Protein AF-A0A968LHS8-F1 (afdb_monomer_lite)

Foldseek 3Di:
DQAAPQFPDRFFDKDKDFQQDQAKDWQAQKKKAKPVPDPQQIFGFPDTDIAHHGWIFMEGADDQVRDPDPDGGSTHRYNRHHQAPDAFDWIKMFIAHPVGTPAIAATDGDPPPVCHLWDWDFQDDDDRVSRNDSVRIATAPDDPPDPHGFDPRDDGDNDHDPVGD

Sequence (165 aa):
MFDPAKCADNNCEWIEVFNATDSEVDLLGLRIQDSQLNANAQGTVNVSLVAAPGQYVMLGKGPEANWTYMIKADAYTGANPAFNNGNGTMDSAAILNANGILDQTAPYTAAGALSAGVSWKLNGMPSAVANDMAANWCYSPNDFGDGDLGSPKAANDMACNPNLP

Secondary structure (DSSP, 8-state):
--S-SSSSTT-S-EEEEE--SSS-EE-TT-EEE-TT--TTS-EE--S--EEPTT-EEEEE-S-GGG---SSPPSEE--S---S--STT-EE--EEE-SSSEEEEPPPEE--GGGTTTB-EEESS---TTGGG-GGGEEE--SB-STT-B--TTSPPPS---TT--

pLDDT: mean 92.09, std 6.23, range [67.56, 98.56]

Radius of gyration: 14.49 Å; chains: 1; bounding box: 39×30×36 Å

Structure (mmCIF, N/CA/C/O backbone):
data_AF-A0A968LHS8-F1
#
_entry.id   AF-A0A968LHS8-F1
#
loop_
_atom_site.group_PDB
_atom_site.id
_atom_site.type_symbol
_atom_site.label_atom_id
_atom_site.label_alt_id
_atom_site.label_comp_id
_atom_site.label_asym_id
_atom_site.label_entity_id
_atom_site.label_seq_id
_atom_site.pdbx_PDB_ins_code
_atom_site.Cartn_x
_atom_site.Cartn_y
_atom_site.Cartn_z
_atom_site.occupancy
_atom_site.B_iso_or_equiv
_atom_site.auth_seq_id
_atom_site.auth_comp_id
_atom_site.auth_asym_id
_atom_site.auth_atom_id
_atom_site.pdbx_PDB_model_num
ATOM 1 N N . MET A 1 1 ? 3.595 -1.141 -2.588 1.00 93.50 1 MET A N 1
ATOM 2 C CA . MET A 1 1 ? 4.293 -1.072 -3.889 1.00 93.50 1 MET A CA 1
ATOM 3 C C . MET A 1 1 ? 3.567 -0.104 -4.809 1.00 93.50 1 MET A C 1
ATOM 5 O O . MET A 1 1 ? 2.398 -0.342 -5.094 1.00 93.50 1 MET A O 1
ATOM 9 N N . PHE A 1 2 ? 4.235 0.954 -5.269 1.00 92.62 2 PHE A N 1
ATOM 10 C CA . PHE A 1 2 ? 3.628 1.975 -6.139 1.00 92.62 2 PHE A CA 1
ATOM 11 C C . PHE A 1 2 ? 4.178 1.981 -7.576 1.00 92.62 2 PHE A C 1
ATOM 13 O O . PHE A 1 2 ? 3.638 2.684 -8.416 1.00 92.62 2 PHE A O 1
ATOM 20 N N . ASP A 1 3 ? 5.249 1.236 -7.863 1.00 91.31 3 ASP A N 1
ATOM 21 C CA . ASP A 1 3 ? 5.837 1.132 -9.207 1.00 91.31 3 ASP A CA 1
ATOM 22 C C . ASP A 1 3 ? 6.409 -0.280 -9.423 1.00 91.31 3 ASP A C 1
ATOM 24 O O . ASP A 1 3 ? 7.617 -0.469 -9.322 1.00 91.31 3 ASP A O 1
ATOM 28 N N . PRO A 1 4 ? 5.569 -1.320 -9.582 1.00 93.12 4 PRO A N 1
ATOM 29 C CA . PRO A 1 4 ? 6.031 -2.691 -9.822 1.00 93.12 4 PRO A CA 1
ATOM 30 C C . PRO A 1 4 ? 6.875 -2.802 -11.096 1.00 93.12 4 PRO A C 1
ATOM 32 O O . PRO A 1 4 ? 6.443 -2.344 -12.150 1.00 93.12 4 PRO A O 1
ATOM 35 N N . ALA A 1 5 ? 8.022 -3.488 -11.052 1.00 92.62 5 ALA A N 1
ATOM 36 C CA . ALA A 1 5 ? 8.808 -3.742 -12.266 1.00 92.62 5 ALA A CA 1
ATOM 37 C C . ALA A 1 5 ? 8.358 -5.025 -12.985 1.00 92.62 5 ALA A C 1
ATOM 39 O O . ALA A 1 5 ? 8.579 -5.186 -14.188 1.00 92.62 5 ALA A O 1
ATOM 40 N N . LYS A 1 6 ? 7.700 -5.943 -12.265 1.00 90.62 6 LYS A N 1
ATOM 41 C CA . LYS A 1 6 ? 7.214 -7.212 -12.824 1.00 90.62 6 LYS A CA 1
ATOM 42 C C . LYS A 1 6 ? 6.038 -7.053 -13.791 1.00 90.62 6 LYS A C 1
ATOM 44 O O . LYS A 1 6 ? 5.947 -7.802 -14.765 1.00 90.62 6 LYS A O 1
ATOM 49 N N . CYS A 1 7 ? 5.118 -6.139 -13.500 1.00 88.06 7 CYS A N 1
ATOM 50 C CA . CYS A 1 7 ? 3.891 -5.955 -14.270 1.00 88.06 7 CYS A CA 1
ATOM 51 C C . CYS A 1 7 ? 3.995 -4.727 -15.179 1.00 88.06 7 CYS A C 1
ATOM 53 O O . CYS A 1 7 ? 4.522 -3.697 -14.780 1.00 88.06 7 CYS A O 1
ATOM 55 N N . ALA A 1 8 ? 3.475 -4.822 -16.405 1.00 79.88 8 ALA A N 1
ATOM 56 C CA . ALA A 1 8 ? 3.471 -3.701 -17.346 1.00 79.88 8 ALA A CA 1
ATOM 57 C C . ALA A 1 8 ? 2.461 -2.607 -16.948 1.00 79.88 8 ALA A C 1
ATOM 59 O O . ALA A 1 8 ? 1.464 -2.899 -16.287 1.00 79.88 8 ALA A O 1
ATOM 60 N N . ASP A 1 9 ? 2.677 -1.378 -17.426 1.00 72.06 9 ASP A N 1
ATOM 61 C CA . ASP A 1 9 ? 1.696 -0.279 -17.455 1.00 72.06 9 ASP A CA 1
ATOM 62 C C . ASP A 1 9 ? 1.001 0.020 -16.108 1.00 72.06 9 ASP A C 1
ATOM 64 O O . ASP A 1 9 ? -0.228 0.077 -16.032 1.00 72.06 9 ASP A O 1
ATOM 68 N N . ASN A 1 10 ? 1.777 0.205 -15.030 1.00 75.75 10 ASN A N 1
ATOM 69 C CA . ASN A 1 10 ? 1.286 0.540 -13.679 1.00 75.75 10 ASN A CA 1
ATOM 70 C C . ASN A 1 10 ? 0.260 -0.467 -13.119 1.00 75.75 10 ASN A C 1
ATOM 72 O O . ASN A 1 10 ? -0.605 -0.123 -12.301 1.00 75.75 10 ASN A O 1
ATOM 76 N N . ASN A 1 11 ? 0.307 -1.712 -13.596 1.00 85.50 11 ASN A N 1
ATOM 77 C CA . ASN A 1 11 ? -0.460 -2.810 -13.028 1.00 85.50 11 ASN A CA 1
ATOM 78 C C . ASN A 1 11 ? 0.256 -3.381 -11.810 1.00 85.50 11 ASN A C 1
ATOM 80 O O . ASN A 1 11 ? 1.450 -3.194 -11.620 1.00 85.50 11 ASN A O 1
ATOM 84 N N . CYS A 1 12 ? -0.490 -4.136 -11.011 1.00 91.25 12 CYS A N 1
ATOM 85 C CA . CYS A 1 12 ? 0.010 -4.800 -9.813 1.00 91.25 12 CYS A CA 1
ATOM 86 C C . CYS A 1 12 ? 0.517 -3.885 -8.704 1.00 91.25 12 CYS A C 1
ATOM 88 O O . CYS A 1 12 ? 1.224 -4.345 -7.813 1.00 91.25 12 CYS A O 1
ATOM 90 N N . GLU A 1 13 ? 0.166 -2.602 -8.728 1.00 94.12 13 GLU A N 1
ATOM 91 C CA . GLU A 1 13 ? 0.364 -1.742 -7.569 1.00 94.12 13 GLU A CA 1
ATOM 92 C C . GLU A 1 13 ? -0.485 -2.269 -6.410 1.00 94.12 13 GLU A C 1
ATOM 94 O O . GLU A 1 13 ? -1.590 -2.793 -6.603 1.00 94.12 13 GLU A O 1
ATOM 99 N N . TRP A 1 14 ? 0.027 -2.141 -5.193 1.00 95.12 14 TRP A N 1
ATOM 100 C CA . TRP A 1 14 ? -0.672 -2.620 -4.012 1.00 95.12 14 TRP A CA 1
ATOM 101 C C . TRP A 1 14 ? -0.286 -1.868 -2.762 1.00 95.12 14 TRP A C 1
ATOM 103 O O . TRP A 1 14 ? 0.828 -1.353 -2.619 1.00 95.12 14 TRP A O 1
ATOM 113 N N . ILE A 1 15 ? -1.218 -1.899 -1.823 1.00 96.44 15 ILE A N 1
ATOM 114 C CA . ILE A 1 15 ? -0.995 -1.505 -0.444 1.00 96.44 15 ILE A CA 1
ATOM 115 C C . ILE A 1 15 ? -1.286 -2.691 0.463 1.00 96.44 15 ILE A C 1
ATOM 117 O O . ILE A 1 15 ? -2.006 -3.622 0.094 1.00 96.44 15 ILE A O 1
ATOM 121 N N . GLU A 1 16 ? -0.735 -2.634 1.661 1.00 96.81 16 GLU A N 1
ATOM 122 C CA . GLU A 1 16 ? -1.045 -3.582 2.714 1.00 96.81 16 GLU A CA 1
ATOM 123 C C . GLU A 1 16 ? -1.699 -2.839 3.871 1.00 96.81 16 GLU A C 1
ATOM 125 O O . GLU A 1 16 ? -1.264 -1.752 4.253 1.00 96.81 16 GLU A O 1
ATOM 130 N N . VAL A 1 17 ? -2.774 -3.417 4.395 1.00 97.12 17 VAL A N 1
ATOM 131 C CA . VAL A 1 17 ? -3.520 -2.883 5.529 1.00 97.12 17 VAL A CA 1
ATOM 132 C C . VAL A 1 17 ? -3.322 -3.829 6.701 1.00 97.12 17 VAL A C 1
ATOM 134 O O . VAL A 1 17 ? -3.583 -5.026 6.590 1.00 97.12 17 VAL A O 1
ATOM 137 N N . PHE A 1 18 ? -2.866 -3.287 7.825 1.00 97.50 18 PHE A N 1
ATOM 138 C CA . PHE A 1 18 ? -2.716 -4.023 9.074 1.00 97.50 18 PHE A CA 1
ATOM 139 C C . PHE A 1 18 ? -3.883 -3.707 10.007 1.00 97.50 18 PHE A C 1
ATOM 141 O O . PHE A 1 18 ? -4.125 -2.543 10.333 1.00 97.50 18 PHE A O 1
ATOM 148 N N . ASN A 1 19 ? -4.592 -4.733 10.475 1.00 97.50 19 ASN A N 1
ATOM 149 C CA . ASN A 1 19 ? -5.616 -4.546 11.494 1.00 97.50 19 ASN A CA 1
ATOM 150 C C . ASN A 1 19 ? -4.965 -4.403 12.880 1.00 97.50 19 ASN A C 1
ATOM 152 O O . ASN A 1 19 ? -4.678 -5.391 13.556 1.00 97.50 19 ASN A O 1
ATOM 156 N N . ALA A 1 20 ? -4.759 -3.157 13.308 1.00 96.50 20 ALA A N 1
ATOM 157 C CA . ALA A 1 20 ? -4.204 -2.823 14.620 1.00 96.50 20 ALA A CA 1
ATOM 158 C C . ALA A 1 20 ? -5.226 -2.882 15.775 1.00 96.50 20 ALA A C 1
ATOM 160 O O . ALA A 1 20 ? -4.882 -2.537 16.907 1.00 96.50 20 ALA A O 1
ATOM 161 N N . THR A 1 21 ? -6.479 -3.261 15.509 1.00 96.38 21 THR A N 1
ATOM 162 C CA . THR A 1 21 ? -7.521 -3.368 16.539 1.00 96.38 21 THR A CA 1
ATOM 163 C C . THR A 1 21 ? -7.483 -4.730 17.240 1.00 96.38 21 THR A C 1
ATOM 165 O O . THR A 1 21 ? -6.743 -5.634 16.852 1.00 96.38 21 THR A O 1
ATOM 168 N N . ASP A 1 22 ? -8.294 -4.885 18.284 1.00 97.56 22 ASP A N 1
ATOM 169 C CA . ASP A 1 22 ? -8.493 -6.134 19.027 1.00 97.56 22 ASP A CA 1
ATOM 170 C C . ASP A 1 22 ? -9.686 -6.965 18.518 1.00 97.56 22 ASP A C 1
ATOM 172 O O . ASP A 1 22 ? -10.034 -7.983 19.118 1.00 97.56 22 ASP A O 1
ATOM 176 N N . SER A 1 23 ? -10.301 -6.560 17.401 1.00 98.31 23 SER A N 1
ATOM 177 C CA . SER A 1 23 ? -11.458 -7.230 16.801 1.00 98.31 23 SER A CA 1
ATOM 178 C C . SER A 1 23 ? -11.292 -7.442 15.297 1.00 98.31 23 SER A C 1
ATOM 180 O O . SER A 1 23 ? -10.395 -6.893 14.662 1.00 98.31 23 SER A O 1
ATOM 182 N N . GLU A 1 24 ? -12.132 -8.296 14.718 1.00 98.56 24 GLU A N 1
ATOM 183 C CA . GLU A 1 24 ? -12.188 -8.472 13.269 1.00 98.56 24 GLU A CA 1
ATOM 184 C C . GLU A 1 24 ? -12.733 -7.212 12.582 1.00 98.56 24 GLU A C 1
ATOM 186 O O . GLU A 1 24 ? -13.702 -6.608 13.046 1.00 98.56 24 GLU A O 1
ATOM 191 N N . VAL A 1 25 ? -12.135 -6.842 11.449 1.00 98.25 25 VAL A N 1
ATOM 192 C CA . VAL A 1 25 ? -12.566 -5.703 10.626 1.00 98.25 25 VAL A CA 1
ATOM 193 C C . VAL A 1 25 ? -12.832 -6.192 9.207 1.00 98.25 25 VAL A C 1
ATOM 195 O O . VAL A 1 25 ? -11.927 -6.715 8.563 1.00 98.25 25 VAL A O 1
ATOM 198 N N . ASP A 1 26 ? -14.058 -6.017 8.708 1.00 98.56 26 ASP A N 1
ATOM 199 C CA . ASP A 1 26 ? -14.372 -6.236 7.290 1.00 98.56 26 ASP A CA 1
ATOM 200 C C . ASP A 1 26 ? -14.064 -4.966 6.489 1.00 98.56 26 ASP A C 1
ATOM 202 O O . ASP A 1 26 ? -14.542 -3.876 6.815 1.00 98.56 26 ASP A O 1
ATOM 206 N N . LEU A 1 27 ? -13.258 -5.110 5.439 1.00 98.56 27 LEU A N 1
ATOM 207 C CA . LEU A 1 27 ? -12.870 -4.021 4.549 1.00 98.56 27 LEU A CA 1
ATOM 208 C C . LEU A 1 27 ? -13.898 -3.775 3.429 1.00 98.56 27 LEU A C 1
ATOM 210 O O . LEU A 1 27 ? -13.704 -2.860 2.626 1.00 98.56 27 LEU A O 1
ATOM 214 N N . LEU A 1 28 ? -14.988 -4.549 3.354 1.00 98.44 28 LEU A N 1
ATOM 215 C CA . LEU A 1 28 ? -16.053 -4.363 2.365 1.00 98.44 28 LEU A CA 1
ATOM 216 C C . LEU A 1 28 ? -16.559 -2.912 2.320 1.00 98.44 28 LEU A C 1
ATOM 218 O O . LEU A 1 28 ? -16.994 -2.336 3.315 1.00 98.44 28 LEU A O 1
ATOM 222 N N . GLY A 1 29 ? -16.551 -2.333 1.121 1.00 97.88 29 GLY A N 1
ATOM 223 C CA . GLY A 1 29 ? -17.014 -0.972 0.860 1.00 97.88 29 GLY A CA 1
ATOM 224 C C . GLY A 1 29 ? -16.010 0.121 1.231 1.00 97.88 29 GLY A C 1
ATOM 225 O O . GLY A 1 29 ? -16.272 1.292 0.943 1.00 97.88 29 GLY A O 1
ATOM 226 N N . LEU A 1 30 ? -14.859 -0.223 1.820 1.00 97.75 30 LEU A N 1
ATOM 227 C CA . LEU A 1 30 ? -13.776 0.736 2.007 1.00 97.75 30 LEU A CA 1
ATOM 228 C C . LEU A 1 30 ? -13.169 1.115 0.658 1.00 97.75 30 LEU A C 1
ATOM 230 O O . LEU A 1 30 ? -13.054 0.300 -0.266 1.00 97.75 30 LEU A O 1
ATOM 234 N N . ARG A 1 31 ? -12.792 2.386 0.547 1.00 96.38 31 ARG A N 1
ATOM 235 C CA . ARG A 1 31 ? -12.184 2.955 -0.651 1.00 96.38 31 ARG A CA 1
ATOM 236 C C . ARG A 1 31 ? -10.713 3.225 -0.416 1.00 96.38 31 ARG A C 1
ATOM 238 O O . ARG A 1 31 ? -10.334 3.565 0.701 1.00 96.38 31 ARG A O 1
ATOM 245 N N . ILE A 1 32 ? -9.929 3.101 -1.481 1.00 95.81 32 ILE A N 1
ATOM 246 C CA . ILE A 1 32 ? -8.489 3.353 -1.501 1.00 95.81 32 ILE A CA 1
ATOM 247 C C . ILE A 1 32 ? -8.176 4.404 -2.565 1.00 95.81 32 ILE A C 1
ATOM 249 O O . ILE A 1 32 ? -8.691 4.304 -3.677 1.00 95.81 32 ILE A O 1
ATOM 253 N N . GLN A 1 33 ? -7.346 5.389 -2.240 1.00 92.62 33 GLN A N 1
ATOM 254 C CA . GLN A 1 33 ? -6.880 6.430 -3.168 1.00 92.62 33 GLN A CA 1
ATOM 255 C C . GLN A 1 33 ? -5.593 7.084 -2.645 1.00 92.62 33 GLN A C 1
ATOM 257 O O . GLN A 1 33 ? -5.076 6.672 -1.606 1.00 92.62 33 GLN A O 1
ATOM 262 N N . ASP A 1 34 ? -5.103 8.103 -3.345 1.00 90.50 34 ASP A N 1
ATOM 263 C CA . ASP A 1 34 ? -4.003 8.955 -2.892 1.00 90.50 34 ASP A CA 1
ATOM 264 C C . ASP A 1 34 ? -4.460 10.131 -1.999 1.00 90.50 34 ASP A C 1
ATOM 266 O O . ASP A 1 34 ? -5.637 10.277 -1.651 1.00 90.50 34 ASP A O 1
ATOM 270 N N . SER A 1 35 ? -3.524 11.013 -1.633 1.00 78.81 35 SER A N 1
ATOM 271 C CA . SER A 1 35 ? -3.809 12.233 -0.858 1.00 78.81 35 SER A CA 1
ATOM 272 C C . SER A 1 35 ? -4.547 13.332 -1.627 1.00 78.81 35 SER A C 1
ATOM 274 O O . SER A 1 35 ? -4.984 14.301 -1.004 1.00 78.81 35 SER A O 1
ATOM 276 N N . GLN A 1 36 ? -4.727 13.221 -2.947 1.00 82.19 36 GLN A N 1
ATOM 277 C CA . GLN A 1 36 ? -5.445 14.230 -3.732 1.00 82.19 36 GLN A CA 1
ATOM 278 C C . GLN A 1 36 ? -6.966 14.104 -3.587 1.00 82.19 36 GLN A C 1
ATOM 280 O O . GLN A 1 36 ? -7.698 15.021 -3.965 1.00 82.19 36 GLN A O 1
ATOM 285 N N . LEU A 1 37 ? -7.448 12.989 -3.022 1.00 80.88 37 LEU A N 1
ATOM 286 C CA . LEU A 1 37 ? -8.866 12.711 -2.772 1.00 80.88 37 LEU A CA 1
ATOM 287 C C . LEU A 1 37 ? -9.750 12.865 -4.022 1.00 80.88 37 LEU A C 1
ATOM 289 O O . LEU A 1 37 ? -10.918 13.266 -3.947 1.00 80.88 37 LEU A O 1
ATOM 293 N N . ASN A 1 38 ? -9.189 12.561 -5.192 1.00 87.38 38 ASN A N 1
ATOM 294 C CA . ASN A 1 38 ? -9.900 12.630 -6.455 1.00 87.38 38 ASN A CA 1
ATOM 295 C C . ASN A 1 38 ? -10.862 11.440 -6.576 1.00 87.38 38 ASN A C 1
ATOM 297 O O . ASN A 1 38 ? -10.447 10.298 -6.753 1.00 87.38 38 ASN A O 1
ATOM 301 N N . ALA A 1 39 ? -12.168 11.717 -6.580 1.00 84.56 39 ALA A N 1
ATOM 302 C CA . ALA A 1 39 ? -13.208 10.690 -6.671 1.00 84.56 39 ALA A CA 1
ATOM 303 C C . ALA A 1 39 ? -13.137 9.822 -7.947 1.00 84.56 39 ALA A C 1
ATOM 305 O O . ALA A 1 39 ? -13.713 8.735 -7.970 1.00 84.56 39 ALA A O 1
ATOM 306 N N . ASN A 1 40 ? -12.441 10.278 -8.994 1.00 86.81 40 ASN A N 1
ATOM 307 C CA . ASN A 1 40 ? -12.203 9.502 -10.213 1.00 86.81 40 ASN A CA 1
ATOM 308 C C . ASN A 1 40 ? -10.932 8.634 -10.144 1.00 86.81 40 ASN A C 1
ATOM 310 O O . ASN A 1 40 ? -10.766 7.758 -10.987 1.00 86.81 40 ASN A O 1
ATOM 314 N N . ALA A 1 41 ? -10.063 8.851 -9.152 1.00 89.12 41 ALA A N 1
ATOM 315 C CA . ALA A 1 41 ? -8.805 8.132 -8.928 1.00 89.12 41 ALA A CA 1
ATOM 316 C C . ALA A 1 41 ? -8.850 7.284 -7.639 1.00 89.12 41 ALA A C 1
ATOM 318 O O . ALA A 1 41 ? -7.856 7.129 -6.932 1.00 89.12 41 ALA A O 1
ATOM 319 N N . GLN A 1 42 ? -10.030 6.740 -7.322 1.00 92.94 42 GLN A N 1
ATOM 320 C CA . GLN A 1 42 ? -10.249 5.863 -6.172 1.00 92.94 42 GLN A CA 1
ATOM 321 C C . GLN A 1 42 ? -10.666 4.458 -6.610 1.00 92.94 42 GLN A C 1
ATOM 323 O O . GLN A 1 42 ? -11.324 4.270 -7.635 1.00 92.94 42 GLN A O 1
ATOM 328 N N . GLY A 1 43 ? -10.364 3.478 -5.772 1.00 95.06 43 GLY A N 1
ATOM 329 C CA . GLY A 1 43 ? -10.817 2.096 -5.877 1.00 95.06 43 GLY A CA 1
ATOM 330 C C . GLY A 1 43 ? -11.673 1.702 -4.683 1.00 95.06 43 GLY A C 1
ATOM 331 O O . GLY A 1 43 ? -11.725 2.415 -3.684 1.00 95.06 43 GLY A O 1
ATOM 332 N N . THR A 1 44 ? -12.379 0.580 -4.774 1.00 96.62 44 THR A N 1
ATOM 333 C CA . THR A 1 44 ? -13.270 0.088 -3.710 1.00 96.62 44 THR A CA 1
ATOM 334 C C . THR A 1 44 ? -13.105 -1.408 -3.523 1.00 96.62 44 THR A C 1
ATOM 336 O O . THR A 1 44 ? -13.083 -2.161 -4.496 1.00 96.62 44 THR A O 1
ATOM 339 N N . VAL A 1 45 ? -13.015 -1.842 -2.269 1.00 97.88 45 VAL A N 1
ATOM 340 C CA . VAL A 1 45 ? -13.068 -3.258 -1.904 1.00 97.88 45 VAL A CA 1
ATOM 341 C C . VAL A 1 45 ? -14.520 -3.726 -2.036 1.00 97.88 45 VAL A C 1
ATOM 343 O O . VAL A 1 45 ? -15.368 -3.392 -1.215 1.00 97.88 45 VAL A O 1
ATOM 346 N N . ASN A 1 46 ? -14.827 -4.466 -3.103 1.00 96.75 46 ASN A N 1
ATOM 347 C CA . ASN A 1 46 ? -16.204 -4.860 -3.454 1.00 96.75 46 ASN A CA 1
ATOM 348 C C . ASN A 1 46 ? -16.586 -6.280 -3.004 1.00 96.75 46 ASN A C 1
ATOM 350 O O . ASN A 1 46 ? -17.649 -6.783 -3.363 1.00 96.75 46 ASN A O 1
ATOM 354 N N . VAL A 1 47 ? -15.712 -6.937 -2.247 1.00 97.06 47 VAL A N 1
ATOM 355 C CA . VAL A 1 47 ? -15.918 -8.275 -1.682 1.00 97.06 47 VAL A CA 1
ATOM 356 C C . VAL A 1 47 ? -15.701 -8.212 -0.176 1.00 97.06 47 VAL A C 1
ATOM 358 O O . VAL A 1 47 ? -14.951 -7.358 0.291 1.00 97.06 47 VAL A O 1
ATOM 361 N N . SER A 1 48 ? -16.366 -9.087 0.581 1.00 98.19 48 SER A N 1
ATOM 362 C CA . SER A 1 48 ? -16.073 -9.213 2.012 1.00 98.19 48 SER A CA 1
ATOM 363 C C . SER A 1 48 ? -14.638 -9.696 2.184 1.00 98.19 48 SER A C 1
ATOM 365 O O . SER A 1 48 ? -14.237 -10.696 1.582 1.00 98.19 48 SER A O 1
ATOM 367 N N . LEU A 1 49 ? -13.869 -8.943 2.964 1.00 98.31 49 LEU A N 1
ATOM 368 C CA . LEU A 1 49 ? -12.474 -9.207 3.276 1.00 98.31 49 LEU A CA 1
ATOM 369 C C . LEU A 1 49 ? -12.277 -8.885 4.752 1.00 98.31 49 LEU A C 1
ATOM 371 O O . LEU A 1 49 ? -12.044 -7.739 5.131 1.00 98.31 49 LEU A O 1
ATOM 375 N N . VAL A 1 50 ? -12.398 -9.917 5.579 1.00 98.56 50 VAL A N 1
ATOM 376 C CA . VAL A 1 50 ? -12.283 -9.802 7.030 1.00 98.56 50 VAL A CA 1
ATOM 377 C C . VAL A 1 50 ? -10.824 -9.981 7.442 1.00 98.56 50 VAL A C 1
ATOM 379 O O . VAL A 1 50 ? -10.226 -11.026 7.186 1.00 98.56 50 VAL A O 1
ATOM 382 N N . ALA A 1 51 ? -10.257 -8.963 8.086 1.00 98.19 51 ALA A N 1
ATOM 383 C CA . ALA A 1 51 ? -8.939 -9.009 8.703 1.00 98.19 51 ALA A CA 1
ATOM 384 C C . ALA A 1 51 ? -9.075 -9.287 10.206 1.00 98.19 51 ALA A C 1
ATOM 386 O O . ALA A 1 51 ? -9.702 -8.509 10.929 1.00 98.19 51 ALA A O 1
ATOM 387 N N . ALA A 1 52 ? -8.462 -10.364 10.696 1.00 98.44 52 ALA A N 1
ATOM 388 C CA . ALA A 1 52 ? -8.369 -10.650 12.126 1.00 98.44 52 ALA A CA 1
ATOM 389 C C . ALA A 1 52 ? -7.434 -9.656 12.853 1.00 98.44 52 ALA A C 1
ATOM 391 O O . ALA A 1 52 ? -6.623 -8.992 12.199 1.00 98.44 52 ALA A O 1
ATOM 392 N N . PRO A 1 53 ? -7.496 -9.554 14.195 1.00 98.06 53 PRO A N 1
ATOM 393 C CA . PRO A 1 53 ? -6.541 -8.762 14.972 1.00 98.06 53 PRO A CA 1
ATOM 394 C C . PRO A 1 53 ? -5.090 -9.123 14.638 1.00 98.06 53 PRO A C 1
ATOM 396 O O . PRO A 1 53 ? -4.708 -10.294 14.672 1.00 98.06 53 PRO A O 1
ATOM 399 N N . GLY A 1 54 ? -4.273 -8.121 14.311 1.00 96.31 54 GLY A N 1
ATOM 400 C CA . GLY A 1 54 ? -2.868 -8.310 13.949 1.00 96.31 54 GLY A CA 1
ATOM 401 C C . GLY A 1 54 ? -2.630 -8.928 12.566 1.00 96.31 54 GLY A C 1
ATOM 402 O O . GLY A 1 54 ? -1.499 -9.304 12.255 1.00 96.31 54 GLY A O 1
ATOM 403 N N . GLN A 1 55 ? -3.666 -9.062 11.735 1.00 97.06 55 GLN A N 1
ATOM 404 C CA . GLN A 1 55 ? -3.537 -9.583 10.380 1.00 97.06 55 GLN A CA 1
ATOM 405 C C . GLN A 1 55 ? -3.180 -8.473 9.386 1.00 97.06 55 GLN A C 1
ATOM 407 O O . GLN A 1 55 ? -3.708 -7.360 9.449 1.00 97.06 55 GLN A O 1
ATOM 412 N N . TYR A 1 56 ? -2.324 -8.823 8.428 1.00 96.50 56 TYR A N 1
ATOM 413 C CA . TYR A 1 56 ? -2.088 -8.054 7.213 1.00 96.50 56 TYR A CA 1
ATOM 414 C C . TYR A 1 56 ? -3.001 -8.562 6.097 1.00 96.50 56 TYR A C 1
ATOM 416 O O . TYR A 1 56 ? -3.104 -9.773 5.879 1.00 96.50 56 TYR A O 1
ATOM 424 N N . VAL A 1 57 ? -3.645 -7.644 5.382 1.00 97.38 57 VAL A N 1
ATOM 425 C CA . VAL A 1 57 ? -4.371 -7.938 4.144 1.00 97.38 57 VAL A CA 1
ATOM 426 C C . VAL A 1 57 ? -3.828 -7.086 3.010 1.00 97.38 57 VAL A C 1
ATOM 428 O O . VAL A 1 57 ? -3.593 -5.885 3.159 1.00 97.38 57 VAL A O 1
ATOM 431 N N . MET A 1 58 ? -3.630 -7.714 1.860 1.00 97.25 58 MET A N 1
ATOM 432 C CA . MET A 1 58 ? -3.052 -7.082 0.685 1.00 97.25 58 MET A CA 1
ATOM 433 C C . MET A 1 58 ? -4.157 -6.662 -0.282 1.00 97.25 58 MET A C 1
ATOM 435 O O . MET A 1 58 ? -4.921 -7.496 -0.773 1.00 97.25 58 MET A O 1
ATOM 439 N N . LEU A 1 59 ? -4.219 -5.367 -0.591 1.00 97.44 59 LEU A N 1
ATOM 440 C CA . LEU A 1 59 ? -5.167 -4.802 -1.547 1.00 97.44 59 LEU A CA 1
ATOM 441 C C . LEU A 1 59 ? -4.440 -4.453 -2.839 1.00 97.44 59 LEU A C 1
ATOM 443 O O . LEU A 1 59 ? -3.577 -3.575 -2.870 1.00 97.44 59 LEU A O 1
ATOM 447 N N . GLY A 1 60 ? -4.809 -5.143 -3.912 1.00 95.75 60 GLY A N 1
ATOM 448 C CA . GLY A 1 60 ? -4.235 -4.942 -5.231 1.00 95.75 60 GLY A CA 1
ATOM 449 C C . GLY A 1 60 ? -5.056 -3.985 -6.084 1.00 95.75 60 GLY A C 1
ATOM 450 O O . GLY A 1 60 ? -6.288 -4.040 -6.104 1.00 95.75 60 GLY A O 1
ATOM 451 N N . LYS A 1 61 ? -4.382 -3.158 -6.877 1.00 94.12 61 LYS A N 1
ATOM 452 C CA . LYS A 1 61 ? -5.006 -2.489 -8.017 1.00 94.12 61 LYS A CA 1
ATOM 453 C C . LYS A 1 61 ? -5.442 -3.546 -9.026 1.00 94.12 61 LYS A C 1
ATOM 455 O O . LYS A 1 61 ? -4.640 -4.360 -9.478 1.00 94.12 61 LYS A O 1
ATOM 460 N N . GLY A 1 62 ? -6.735 -3.593 -9.308 1.00 90.00 62 GLY A N 1
ATOM 461 C CA . GLY A 1 62 ? -7.349 -4.644 -10.114 1.00 90.00 62 GLY A CA 1
ATOM 462 C C . GLY A 1 62 ? -7.384 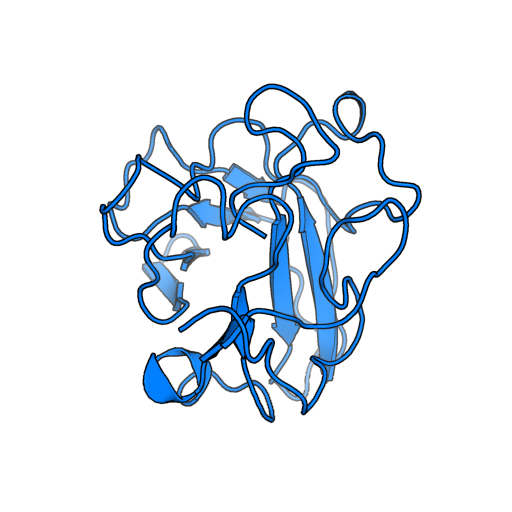-4.344 -11.613 1.00 90.00 62 GLY A C 1
ATOM 463 O O . GLY A 1 62 ? -7.081 -3.226 -12.028 1.00 90.00 62 GLY A O 1
ATOM 464 N N . PRO A 1 63 ? -7.860 -5.313 -12.416 1.00 92.62 63 PRO A N 1
ATOM 465 C CA . PRO A 1 63 ? -8.337 -6.644 -12.009 1.00 92.62 63 PRO A CA 1
ATOM 466 C C . PRO A 1 63 ? -7.205 -7.664 -11.766 1.00 92.62 63 PRO A C 1
ATOM 468 O O . PRO A 1 63 ? -6.085 -7.469 -12.228 1.00 92.62 63 PRO A O 1
ATOM 471 N N . GLU A 1 64 ? -7.518 -8.798 -11.118 1.00 93.56 64 GLU A N 1
ATOM 472 C CA . GLU A 1 64 ? -6.586 -9.934 -10.932 1.00 93.56 64 GLU A CA 1
ATOM 473 C C . GLU A 1 64 ? -5.956 -10.411 -12.246 1.00 93.56 64 GLU A C 1
ATOM 475 O O . GLU A 1 64 ? -4.798 -10.811 -12.273 1.00 93.56 64 GLU A O 1
ATOM 480 N N . ALA A 1 65 ? -6.694 -10.343 -13.355 1.00 92.56 65 ALA A N 1
ATOM 481 C CA . ALA A 1 65 ? -6.203 -10.764 -14.666 1.00 92.56 65 ALA A CA 1
ATOM 482 C C . ALA A 1 65 ? -4.939 -10.006 -15.119 1.00 92.56 65 ALA A C 1
ATOM 484 O O . ALA A 1 65 ? -4.190 -10.520 -15.947 1.00 92.56 65 ALA A O 1
ATOM 485 N N . ASN A 1 66 ? -4.677 -8.823 -14.554 1.00 90.25 66 ASN A N 1
ATOM 486 C CA . ASN A 1 66 ? -3.478 -8.038 -14.841 1.00 90.25 66 ASN A CA 1
ATOM 487 C C . ASN A 1 66 ? -2.281 -8.441 -13.960 1.00 90.25 66 ASN A C 1
ATOM 489 O O . ASN A 1 66 ? -1.210 -7.855 -14.084 1.00 90.25 66 ASN A O 1
ATOM 493 N N . TRP A 1 67 ? -2.452 -9.419 -13.064 1.00 92.19 67 TRP A N 1
ATOM 494 C CA . TRP A 1 67 ? -1.452 -9.813 -12.080 1.00 92.19 67 TRP A CA 1
ATOM 495 C C . TRP A 1 67 ? -0.652 -11.036 -12.493 1.00 92.19 67 TRP A C 1
ATOM 497 O O . TRP A 1 67 ? -1.136 -12.169 -12.435 1.00 92.19 67 TRP A O 1
ATOM 507 N N . THR A 1 68 ? 0.624 -10.810 -12.798 1.00 91.50 68 THR A N 1
ATOM 508 C CA . THR A 1 68 ? 1.592 -11.865 -13.128 1.00 91.50 68 THR A CA 1
ATOM 509 C C . THR A 1 68 ? 2.355 -12.399 -11.920 1.00 91.50 68 THR A C 1
ATOM 511 O O . THR A 1 68 ? 3.067 -13.389 -12.062 1.00 91.50 68 THR A O 1
ATOM 514 N N . TYR A 1 69 ? 2.214 -11.789 -10.738 1.00 91.38 69 TYR A N 1
ATOM 515 C CA . TYR A 1 69 ? 2.779 -12.349 -9.510 1.00 91.38 69 TYR A CA 1
ATOM 516 C C . TYR A 1 69 ? 2.118 -13.680 -9.149 1.00 91.38 69 TYR A C 1
ATOM 518 O O . TYR A 1 69 ? 0.904 -13.868 -9.319 1.00 91.38 69 TYR A O 1
ATOM 526 N N . MET A 1 70 ? 2.925 -14.579 -8.586 1.00 90.44 70 MET A N 1
ATOM 527 C CA . MET A 1 70 ? 2.446 -15.815 -7.964 1.00 90.44 70 MET A CA 1
ATOM 528 C C . MET A 1 70 ? 1.641 -15.531 -6.689 1.00 90.44 70 MET A C 1
ATOM 530 O O . MET A 1 70 ? 0.649 -16.207 -6.421 1.00 90.44 70 MET A O 1
ATOM 534 N N . ILE A 1 71 ? 2.042 -14.510 -5.926 1.00 92.25 71 ILE A N 1
ATOM 535 C CA . ILE A 1 71 ? 1.306 -14.033 -4.753 1.00 92.25 71 ILE A CA 1
ATOM 536 C C . ILE A 1 71 ? 0.160 -13.140 -5.236 1.00 92.25 71 ILE A C 1
ATOM 538 O O . ILE A 1 71 ? 0.385 -12.097 -5.850 1.00 92.25 71 ILE A O 1
ATOM 542 N N . LYS A 1 72 ? -1.079 -13.567 -4.976 1.00 93.31 72 LYS A N 1
ATOM 543 C CA . LYS A 1 72 ? -2.289 -12.796 -5.286 1.00 93.31 72 LYS A CA 1
ATOM 544 C C . LYS A 1 72 ? -2.676 -11.896 -4.117 1.00 93.31 72 LYS A C 1
ATOM 546 O O . LYS A 1 72 ? -2.468 -12.263 -2.958 1.00 93.31 72 LYS A O 1
ATOM 551 N N . ALA A 1 73 ? -3.252 -10.741 -4.445 1.00 96.25 73 ALA A N 1
ATOM 552 C CA . ALA A 1 73 ? -3.861 -9.861 -3.458 1.00 96.25 73 ALA A CA 1
ATOM 553 C C . ALA A 1 73 ? -5.085 -10.544 -2.826 1.00 96.25 73 ALA A C 1
ATOM 555 O O . ALA A 1 73 ? -5.733 -11.375 -3.462 1.00 96.25 73 ALA A O 1
ATOM 556 N N . ASP A 1 74 ? -5.415 -10.175 -1.591 1.00 97.81 74 ASP A N 1
ATOM 557 C CA . ASP A 1 74 ? -6.589 -10.706 -0.893 1.00 97.81 74 ASP A CA 1
ATOM 558 C C . ASP A 1 74 ? -7.893 -10.094 -1.427 1.00 97.81 74 ASP A C 1
ATOM 560 O O . ASP A 1 74 ? -8.937 -10.743 -1.429 1.00 97.81 74 ASP A O 1
ATOM 564 N N . ALA A 1 75 ? -7.828 -8.861 -1.936 1.00 97.50 75 ALA A N 1
ATOM 565 C CA . ALA A 1 75 ? -8.891 -8.254 -2.726 1.00 97.50 75 ALA A CA 1
ATOM 566 C C . ALA A 1 75 ? -8.338 -7.263 -3.755 1.00 97.50 75 ALA A C 1
ATOM 568 O O . ALA A 1 75 ? -7.226 -6.745 -3.631 1.00 97.50 75 ALA A O 1
ATOM 569 N N . TYR A 1 76 ? -9.167 -6.968 -4.758 1.00 96.62 76 TYR A N 1
ATOM 570 C CA . TYR A 1 76 ? -8.855 -6.028 -5.827 1.00 96.62 76 TYR A CA 1
ATOM 571 C C . TYR A 1 76 ? -9.771 -4.809 -5.777 1.00 96.62 76 TYR A C 1
ATOM 573 O O . TYR A 1 76 ? -10.990 -4.947 -5.681 1.00 96.62 76 TYR A O 1
ATOM 581 N N . THR A 1 77 ? -9.188 -3.614 -5.878 1.00 95.06 77 THR A N 1
ATOM 582 C CA . THR A 1 77 ? -9.900 -2.336 -5.695 1.00 95.06 77 THR A CA 1
ATOM 583 C C . THR A 1 77 ? -10.362 -1.687 -7.006 1.00 95.06 77 THR A C 1
ATOM 585 O O . THR A 1 77 ? -10.992 -0.632 -6.990 1.00 95.06 77 THR A O 1
ATOM 588 N N . GLY A 1 78 ? -10.098 -2.325 -8.151 1.00 92.81 78 GLY A N 1
ATOM 589 C CA . GLY A 1 78 ? -10.331 -1.770 -9.492 1.00 92.81 78 GLY A CA 1
ATOM 590 C C . GLY A 1 78 ? -9.103 -1.048 -10.059 1.00 92.81 78 GLY A C 1
ATOM 591 O O . GLY A 1 78 ? -8.045 -1.047 -9.437 1.00 92.81 78 GLY A O 1
ATOM 592 N N . ALA A 1 79 ? -9.236 -0.471 -11.256 1.00 88.75 79 ALA A N 1
ATOM 593 C CA . ALA A 1 79 ? -8.104 0.060 -12.031 1.00 88.75 79 ALA A CA 1
ATOM 594 C C . ALA A 1 79 ? -7.749 1.529 -11.733 1.00 88.75 79 ALA A C 1
ATOM 596 O O . ALA A 1 79 ? -6.725 2.021 -12.197 1.00 88.75 79 ALA A O 1
ATOM 597 N N . ASN A 1 80 ? -8.607 2.230 -10.991 1.00 89.56 80 ASN A N 1
ATOM 598 C CA . ASN A 1 80 ? -8.547 3.683 -10.838 1.00 89.56 80 ASN A CA 1
ATOM 599 C C . ASN A 1 80 ? -7.603 4.218 -9.748 1.00 89.56 80 ASN A C 1
ATOM 601 O O . ASN A 1 80 ? -7.151 5.346 -9.936 1.00 89.56 80 ASN A O 1
ATOM 605 N N . PRO A 1 81 ? -7.312 3.517 -8.627 1.00 90.56 81 PRO A N 1
ATOM 606 C CA . PRO A 1 81 ? -6.292 3.992 -7.698 1.00 90.56 81 PRO A CA 1
ATOM 607 C C . PRO A 1 81 ? -4.988 4.293 -8.431 1.00 90.56 81 PRO A C 1
ATOM 609 O O . PRO A 1 81 ? -4.490 3.454 -9.186 1.00 90.56 81 PRO A O 1
ATOM 612 N N . ALA A 1 82 ? -4.452 5.483 -8.196 1.00 86.12 82 ALA A N 1
ATOM 613 C CA . ALA A 1 82 ? -3.152 5.900 -8.684 1.00 86.12 82 ALA A CA 1
ATOM 614 C C . ALA A 1 82 ? -2.265 6.157 -7.467 1.00 86.12 82 ALA A C 1
ATOM 616 O O . ALA A 1 82 ? -2.516 7.082 -6.704 1.00 86.12 82 ALA A O 1
ATOM 617 N N . PHE A 1 83 ? -1.272 5.295 -7.253 1.00 87.25 83 PHE A N 1
ATOM 618 C CA . PHE A 1 83 ? -0.327 5.431 -6.138 1.00 87.25 83 PHE A CA 1
ATOM 619 C C . PHE A 1 83 ? 0.976 6.117 -6.553 1.00 87.25 83 PHE A C 1
ATOM 621 O O . PHE A 1 83 ? 1.848 6.340 -5.725 1.00 87.25 83 PHE A O 1
ATOM 628 N N . ASN A 1 84 ? 1.124 6.432 -7.835 1.00 82.69 84 ASN A N 1
ATOM 629 C CA . ASN A 1 84 ? 2.273 7.138 -8.371 1.00 82.69 84 ASN A CA 1
ATOM 630 C C . ASN A 1 84 ? 1.799 8.065 -9.490 1.00 82.69 84 ASN A C 1
ATOM 632 O O . ASN A 1 84 ? 1.480 7.622 -10.596 1.00 82.69 84 ASN A O 1
ATOM 636 N N . ASN A 1 85 ? 1.737 9.357 -9.188 1.00 71.56 85 ASN A N 1
ATOM 637 C CA . ASN A 1 85 ? 1.247 10.386 -10.101 1.00 71.56 85 ASN A CA 1
ATOM 638 C C . ASN A 1 85 ? 2.352 11.010 -10.961 1.00 71.56 85 ASN A C 1
ATOM 640 O O . ASN A 1 85 ? 2.087 11.912 -11.761 1.00 71.56 85 ASN A O 1
ATOM 644 N N . GLY A 1 86 ? 3.588 10.530 -10.828 1.00 72.19 86 GLY A N 1
ATOM 645 C CA . GLY A 1 86 ? 4.716 10.992 -11.616 1.00 72.19 86 GLY A CA 1
ATOM 646 C C . GLY A 1 86 ? 6.024 11.014 -10.838 1.00 72.19 86 GLY A C 1
ATOM 647 O O . GLY A 1 86 ? 6.086 10.966 -9.612 1.00 72.19 86 GLY A O 1
ATOM 648 N N . ASN A 1 87 ? 7.122 11.119 -11.580 1.00 70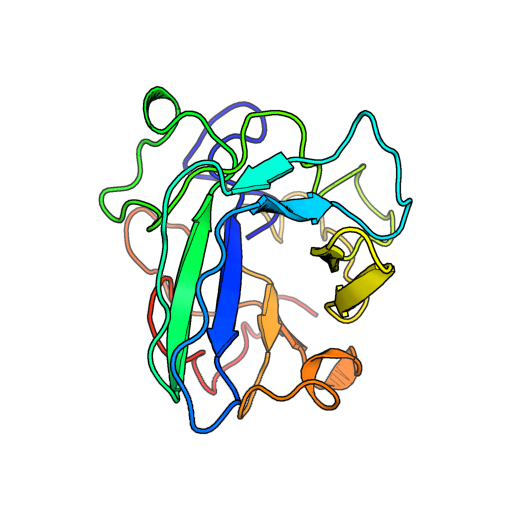.50 87 ASN A N 1
ATOM 649 C CA . ASN A 1 87 ? 8.441 11.199 -10.971 1.00 70.50 87 ASN A CA 1
ATOM 650 C C . ASN A 1 87 ? 8.608 12.526 -10.209 1.00 70.50 87 ASN A C 1
ATOM 652 O O . ASN A 1 87 ? 8.423 13.601 -10.783 1.00 70.50 87 ASN A O 1
ATOM 656 N N . GLY A 1 88 ? 9.001 12.446 -8.937 1.00 71.56 88 GLY A N 1
ATOM 657 C CA . GLY A 1 88 ? 9.246 13.615 -8.093 1.00 71.56 88 GLY A CA 1
ATOM 658 C C . GLY A 1 88 ? 7.997 14.268 -7.491 1.00 71.56 88 GLY A C 1
ATOM 659 O O . GLY A 1 88 ? 8.139 15.288 -6.816 1.00 71.56 88 GLY A O 1
ATOM 660 N N . THR A 1 89 ? 6.796 13.716 -7.697 1.00 80.19 89 THR A N 1
ATOM 661 C CA . THR A 1 89 ? 5.597 14.144 -6.961 1.00 80.19 89 THR A CA 1
ATOM 662 C C . THR A 1 89 ? 5.490 13.402 -5.636 1.00 80.19 89 THR A C 1
ATOM 664 O O . THR A 1 89 ? 5.848 12.230 -5.530 1.00 80.19 89 THR A O 1
ATOM 667 N N . MET A 1 90 ? 5.029 14.107 -4.602 1.00 87.69 90 MET A N 1
ATOM 668 C CA . MET A 1 90 ? 4.671 13.471 -3.340 1.00 87.69 90 MET A CA 1
ATOM 669 C C . MET A 1 90 ? 3.305 12.817 -3.482 1.00 87.69 90 MET A C 1
ATOM 671 O O . MET A 1 90 ? 2.336 13.499 -3.810 1.00 87.69 90 MET A O 1
ATOM 675 N N . ASP A 1 91 ? 3.248 11.531 -3.177 1.00 90.81 91 ASP A N 1
ATOM 676 C CA . ASP A 1 91 ? 2.028 10.740 -3.121 1.00 90.81 91 ASP A CA 1
ATOM 677 C C . ASP A 1 91 ? 1.890 10.110 -1.731 1.00 90.81 91 ASP A C 1
ATOM 679 O O . ASP A 1 91 ? 2.820 10.093 -0.925 1.00 90.81 91 ASP A O 1
ATOM 683 N N . SER A 1 92 ? 0.702 9.617 -1.416 1.00 93.31 92 SER A N 1
ATOM 684 C CA . SER A 1 92 ? 0.449 8.788 -0.237 1.00 93.31 92 SER A CA 1
ATOM 685 C C . SER A 1 92 ? -0.622 7.765 -0.593 1.00 93.31 92 SER A C 1
ATOM 687 O O . SER A 1 92 ? -1.199 7.826 -1.675 1.00 93.31 92 SER A O 1
ATOM 689 N N . ALA A 1 93 ? -0.891 6.806 0.287 1.00 94.62 93 ALA A N 1
ATOM 690 C CA . ALA A 1 93 ? -2.060 5.946 0.152 1.00 94.62 93 ALA A CA 1
ATOM 691 C C . ALA A 1 93 ? -2.989 6.143 1.347 1.00 94.62 93 ALA A C 1
ATOM 693 O O . ALA A 1 93 ? -2.538 6.128 2.489 1.00 94.62 93 ALA A O 1
ATOM 694 N N . ALA A 1 94 ? -4.280 6.302 1.080 1.00 95.19 94 ALA A N 1
ATOM 695 C CA . ALA A 1 94 ? -5.315 6.482 2.085 1.00 95.19 94 ALA A CA 1
ATOM 696 C C . ALA A 1 94 ? -6.386 5.395 1.966 1.00 95.19 94 ALA A C 1
ATOM 698 O O . ALA A 1 94 ? -6.795 5.023 0.862 1.00 95.19 94 ALA A O 1
ATOM 699 N N . ILE A 1 95 ? -6.880 4.941 3.117 1.00 96.06 95 ILE A N 1
ATOM 700 C CA . ILE A 1 95 ? -8.068 4.097 3.241 1.00 96.06 95 ILE A CA 1
ATOM 701 C C . ILE A 1 95 ? -9.187 4.909 3.890 1.00 96.06 95 ILE A C 1
ATOM 703 O O . ILE A 1 95 ? -8.984 5.602 4.886 1.00 96.06 95 ILE A O 1
ATOM 707 N N . LEU A 1 96 ? -10.381 4.873 3.304 1.00 95.69 96 LEU A N 1
ATOM 708 C CA . LEU A 1 96 ? -11.478 5.751 3.698 1.00 95.69 96 LEU A CA 1
ATOM 709 C C . LEU A 1 96 ? -12.847 5.082 3.563 1.00 95.69 96 LEU A C 1
ATOM 711 O O . LEU A 1 96 ? -13.049 4.167 2.765 1.00 95.69 96 LEU A O 1
ATOM 715 N N . ASN A 1 97 ? -13.815 5.588 4.319 1.00 95.50 97 ASN A N 1
ATOM 716 C CA . ASN A 1 97 ? -15.217 5.181 4.246 1.00 95.50 97 ASN A CA 1
ATOM 717 C C . ASN A 1 97 ? -16.108 6.374 3.840 1.00 95.50 97 ASN A C 1
ATOM 719 O O . ASN A 1 97 ? -15.635 7.345 3.243 1.00 95.50 97 ASN A O 1
ATOM 723 N N . ALA A 1 98 ? -17.416 6.299 4.101 1.00 93.25 98 ALA A N 1
ATOM 724 C CA . ALA A 1 98 ? -18.350 7.392 3.818 1.00 93.25 98 ALA A CA 1
ATOM 725 C C . ALA A 1 98 ? -18.153 8.628 4.723 1.00 93.25 98 ALA A C 1
ATOM 727 O O . ALA A 1 98 ? -18.545 9.726 4.339 1.00 93.25 98 ALA A O 1
ATOM 728 N N . ASN A 1 99 ? -17.532 8.457 5.893 1.00 94.19 99 ASN A N 1
ATOM 729 C CA . ASN A 1 99 ? -17.311 9.507 6.889 1.00 94.19 99 ASN A CA 1
ATOM 730 C C . ASN A 1 99 ? -15.966 10.230 6.716 1.00 94.19 99 ASN A C 1
ATOM 732 O O . ASN A 1 99 ? -15.773 11.288 7.309 1.00 94.19 99 ASN A O 1
ATOM 736 N N . GLY A 1 100 ? -15.043 9.683 5.920 1.00 93.06 100 GLY A N 1
ATOM 737 C CA . GLY A 1 100 ? -13.735 10.281 5.658 1.00 93.06 100 GLY A CA 1
ATOM 738 C C . GLY A 1 100 ? -12.600 9.264 5.678 1.00 93.06 100 GLY A C 1
ATOM 739 O O . GLY A 1 100 ? -12.834 8.053 5.635 1.00 93.06 100 GLY A O 1
ATOM 740 N N . ILE A 1 101 ? -11.371 9.782 5.712 1.00 95.31 101 ILE A N 1
ATOM 741 C CA . ILE A 1 101 ? -10.144 8.989 5.836 1.00 95.31 101 ILE A CA 1
ATOM 742 C C . ILE A 1 101 ? -10.138 8.297 7.197 1.00 95.31 101 ILE A C 1
ATOM 744 O O . ILE A 1 101 ? -10.341 8.941 8.224 1.00 95.31 101 ILE A O 1
ATOM 748 N N . LEU A 1 102 ? -9.935 6.982 7.175 1.00 95.69 102 LEU A N 1
ATOM 749 C CA . LEU A 1 102 ? -9.701 6.180 8.370 1.00 95.69 102 LEU A CA 1
ATOM 750 C C . LEU A 1 102 ? -8.231 6.253 8.772 1.00 95.69 102 LEU A C 1
ATOM 752 O O . LEU A 1 102 ? -7.936 6.441 9.946 1.00 95.69 102 LEU A O 1
ATOM 756 N N . ASP A 1 103 ? -7.341 6.107 7.789 1.00 96.44 103 ASP A N 1
ATOM 757 C CA . ASP A 1 103 ? -5.895 6.153 7.969 1.00 96.44 103 ASP A CA 1
ATOM 758 C C . ASP A 1 103 ? -5.195 6.418 6.623 1.00 96.44 103 ASP A C 1
ATOM 760 O O . ASP A 1 103 ? -5.782 6.206 5.551 1.00 96.44 103 ASP A O 1
ATOM 764 N N . GLN A 1 104 ? -3.945 6.870 6.667 1.00 95.50 104 GLN A N 1
ATOM 765 C CA . GLN A 1 104 ? -3.117 7.095 5.487 1.00 95.50 104 GLN A CA 1
ATOM 766 C C . GLN A 1 104 ? -1.635 6.861 5.778 1.00 95.50 104 GLN A C 1
ATOM 768 O O . GLN A 1 104 ? -1.173 6.950 6.906 1.00 95.50 104 GLN A O 1
ATOM 773 N N . THR A 1 105 ? -0.857 6.577 4.742 1.00 95.88 105 THR A N 1
ATOM 774 C CA . THR A 1 105 ? 0.599 6.525 4.871 1.00 95.88 105 THR A CA 1
ATOM 775 C C . THR A 1 105 ? 1.186 7.929 4.979 1.00 95.88 105 THR A C 1
ATOM 777 O O . THR A 1 105 ? 0.634 8.897 4.447 1.00 95.88 105 THR A O 1
ATOM 780 N N . ALA A 1 106 ? 2.394 8.021 5.534 1.00 95.38 106 ALA A N 1
ATOM 781 C CA . ALA A 1 106 ? 3.275 9.151 5.296 1.00 95.38 106 ALA A CA 1
ATOM 782 C C . ALA A 1 106 ? 3.448 9.388 3.781 1.00 95.38 106 ALA A C 1
ATOM 784 O O . ALA A 1 106 ? 3.380 8.427 2.996 1.00 95.38 106 ALA A O 1
ATOM 785 N N . PRO A 1 107 ? 3.706 10.637 3.357 1.00 92.25 107 PRO A N 1
ATOM 786 C CA . PRO A 1 107 ? 4.039 10.921 1.973 1.00 92.25 107 PRO A CA 1
ATOM 787 C C . PRO A 1 107 ? 5.305 10.180 1.538 1.00 92.25 107 PRO A C 1
ATOM 789 O O . PRO A 1 107 ? 6.278 10.096 2.290 1.00 92.25 107 PRO A O 1
ATOM 792 N N . TYR A 1 108 ? 5.305 9.696 0.305 1.00 90.94 108 TYR A N 1
ATOM 793 C CA . TYR A 1 108 ? 6.458 9.127 -0.377 1.00 90.94 108 TYR A CA 1
ATOM 794 C C . TYR A 1 108 ? 6.652 9.806 -1.729 1.00 90.94 108 TYR A C 1
ATOM 796 O O . TYR A 1 108 ? 5.783 10.509 -2.239 1.00 90.94 108 TYR A O 1
ATOM 804 N N . THR A 1 109 ? 7.833 9.634 -2.307 1.00 87.94 109 THR A N 1
ATOM 805 C CA . THR A 1 109 ? 8.169 10.169 -3.626 1.00 87.94 109 THR A CA 1
ATOM 806 C C . THR A 1 109 ? 8.855 9.071 -4.408 1.00 87.94 109 THR A C 1
ATOM 808 O O . THR A 1 109 ? 9.835 8.497 -3.930 1.00 87.94 109 THR A O 1
ATOM 811 N N . ALA A 1 110 ? 8.350 8.783 -5.605 1.00 82.56 110 ALA A N 1
ATOM 812 C CA . ALA A 1 110 ? 8.999 7.840 -6.501 1.00 82.56 110 ALA A CA 1
ATOM 813 C C . ALA A 1 110 ? 10.424 8.324 -6.830 1.00 82.56 110 ALA A C 1
ATOM 815 O O . ALA A 1 110 ? 10.625 9.480 -7.207 1.00 82.56 110 ALA A O 1
ATOM 816 N N . ALA A 1 111 ? 11.412 7.435 -6.725 1.00 83.06 111 ALA A N 1
ATOM 817 C CA . ALA A 1 111 ? 12.812 7.684 -7.081 1.00 83.06 111 ALA A CA 1
ATOM 818 C C . ALA A 1 111 ? 13.114 7.255 -8.533 1.00 83.06 111 ALA A C 1
ATOM 820 O O . ALA A 1 111 ? 14.216 6.795 -8.857 1.00 83.06 111 ALA A O 1
ATOM 821 N N . GLY A 1 112 ? 12.115 7.372 -9.415 1.00 83.31 112 GLY A N 1
ATOM 822 C CA . GLY A 1 112 ? 12.158 6.872 -10.788 1.00 83.31 112 GLY A CA 1
ATOM 823 C C . GLY A 1 112 ? 12.582 5.401 -10.863 1.00 83.31 112 GLY A C 1
ATOM 824 O O . GLY A 1 112 ? 12.202 4.585 -10.028 1.00 83.31 112 GLY A O 1
ATOM 825 N N . ALA A 1 113 ? 13.436 5.078 -11.839 1.00 84.75 113 ALA A N 1
ATOM 826 C CA . ALA A 1 113 ? 13.886 3.709 -12.099 1.00 84.75 113 ALA A CA 1
ATOM 827 C C . ALA A 1 113 ? 14.632 3.041 -10.927 1.00 84.75 113 ALA A C 1
ATOM 829 O O . ALA A 1 113 ? 14.782 1.825 -10.933 1.00 84.75 113 ALA A O 1
ATOM 830 N N . LEU A 1 114 ? 15.117 3.805 -9.939 1.00 84.94 114 LEU A N 1
ATOM 831 C CA . LEU A 1 114 ? 15.780 3.230 -8.767 1.00 84.94 114 LEU A CA 1
ATOM 832 C C . LEU A 1 114 ? 14.779 2.604 -7.785 1.00 84.94 114 LEU A C 1
ATOM 834 O O . LEU A 1 114 ? 15.122 1.627 -7.129 1.00 84.94 114 LEU A O 1
ATOM 838 N N . SER A 1 115 ? 13.562 3.151 -7.682 1.00 87.12 115 SER A N 1
ATOM 839 C CA . SER A 1 115 ? 12.493 2.607 -6.829 1.00 87.12 115 SER A CA 1
ATOM 840 C C . SER A 1 115 ? 11.551 1.652 -7.567 1.00 87.12 115 SER A C 1
ATOM 842 O O . SER A 1 115 ? 10.649 1.098 -6.940 1.00 87.12 115 SER A O 1
ATOM 844 N N . ALA A 1 116 ? 11.738 1.464 -8.877 1.00 91.44 116 ALA A N 1
ATOM 845 C CA . ALA A 1 116 ? 10.952 0.517 -9.656 1.00 91.44 116 ALA A CA 1
ATOM 846 C C . ALA A 1 116 ? 11.150 -0.904 -9.108 1.00 91.44 116 ALA A C 1
ATOM 848 O O . ALA A 1 116 ? 12.273 -1.353 -8.880 1.00 91.44 116 ALA A O 1
ATOM 849 N N . GLY A 1 117 ? 10.044 -1.594 -8.866 1.00 93.81 117 GLY A N 1
ATOM 850 C CA . GLY A 1 117 ? 9.996 -2.906 -8.243 1.00 93.81 117 GLY A CA 1
ATOM 851 C C . GLY A 1 117 ? 10.326 -2.905 -6.754 1.00 93.81 117 GLY A C 1
ATOM 852 O O . GLY A 1 117 ? 10.508 -3.980 -6.204 1.00 93.81 117 GLY A O 1
ATOM 853 N N . VAL A 1 118 ? 10.403 -1.762 -6.062 1.00 95.19 118 VAL A N 1
ATOM 854 C CA . VAL A 1 118 ? 10.784 -1.717 -4.640 1.00 95.19 118 VAL A CA 1
ATOM 855 C C . VAL A 1 118 ? 9.664 -1.137 -3.779 1.00 95.19 118 VAL A C 1
ATOM 857 O O . VAL A 1 118 ? 9.286 0.027 -3.894 1.00 95.19 118 VAL A O 1
ATOM 860 N N . SER A 1 119 ? 9.138 -1.939 -2.854 1.00 95.44 119 SER A N 1
ATOM 861 C CA . SER A 1 119 ? 8.077 -1.495 -1.946 1.00 95.44 119 SER A CA 1
ATOM 862 C C . SER A 1 119 ? 8.582 -0.464 -0.939 1.00 95.44 119 SER A C 1
ATOM 864 O O . SER A 1 119 ? 9.566 -0.702 -0.237 1.00 95.44 119 SER A O 1
ATOM 866 N N . TRP A 1 120 ? 7.843 0.638 -0.805 1.00 95.50 120 TRP A N 1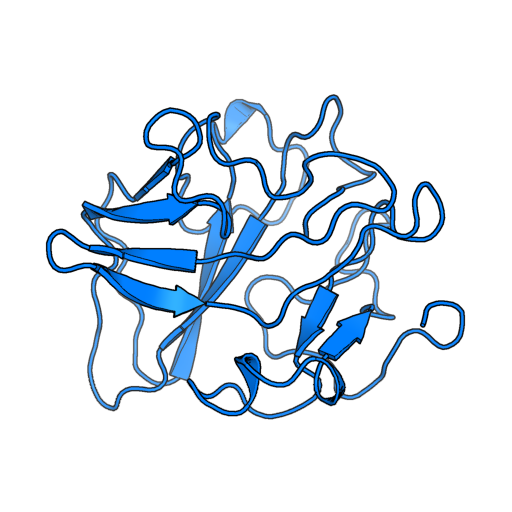
ATOM 867 C CA . TRP A 1 120 ? 7.918 1.540 0.343 1.00 95.50 120 TRP A CA 1
ATOM 868 C C . TRP A 1 120 ? 7.206 0.911 1.540 1.00 95.50 120 TRP A C 1
ATOM 870 O O . TRP A 1 120 ? 6.018 0.592 1.448 1.00 95.50 120 TRP A O 1
ATOM 880 N N . LYS A 1 121 ? 7.933 0.692 2.637 1.00 95.75 121 LYS A N 1
ATOM 881 C CA . LYS A 1 121 ? 7.442 -0.031 3.815 1.00 95.75 121 LYS A CA 1
ATOM 882 C C . LYS A 1 121 ? 7.727 0.713 5.112 1.00 95.75 121 LYS A C 1
ATOM 884 O O . LYS A 1 121 ? 8.718 1.432 5.227 1.00 95.75 121 LYS A O 1
ATOM 889 N N . LEU A 1 122 ? 6.895 0.471 6.118 1.00 96.31 122 LEU A N 1
ATOM 890 C CA . LEU A 1 122 ? 7.161 0.928 7.474 1.00 96.31 122 LEU A CA 1
ATOM 891 C C . LEU A 1 122 ? 8.272 0.068 8.097 1.00 96.31 122 LEU A C 1
ATOM 893 O O . LEU A 1 122 ? 8.213 -1.160 8.062 1.00 96.31 122 LEU A O 1
ATOM 897 N N . ASN A 1 123 ? 9.276 0.704 8.686 1.00 94.88 123 ASN A N 1
ATOM 898 C CA . ASN A 1 123 ? 10.324 0.070 9.472 1.00 94.88 123 ASN A CA 1
ATOM 899 C C . ASN A 1 123 ? 9.942 0.063 10.958 1.00 94.88 123 ASN A C 1
ATOM 901 O O . ASN A 1 123 ? 10.252 0.990 11.707 1.00 94.88 123 ASN A O 1
ATOM 905 N N . GLY A 1 124 ? 9.247 -0.991 11.375 1.00 90.38 124 GLY A N 1
ATOM 906 C CA . GLY A 1 124 ? 8.801 -1.176 12.751 1.00 90.38 124 GLY A CA 1
ATOM 907 C C . GLY A 1 124 ? 7.372 -1.698 12.831 1.00 90.38 124 GLY A C 1
ATOM 908 O O . GLY A 1 124 ? 6.801 -2.166 11.847 1.00 90.38 124 GLY A O 1
ATOM 909 N N . MET A 1 125 ? 6.796 -1.629 14.030 1.00 90.44 125 MET A N 1
ATOM 910 C CA . MET A 1 125 ? 5.440 -2.109 14.284 1.00 90.44 125 MET A CA 1
ATOM 911 C C . MET A 1 125 ? 4.397 -1.136 13.704 1.00 90.44 125 MET A C 1
ATOM 913 O O . MET A 1 125 ? 4.443 0.053 14.039 1.00 90.44 125 MET A O 1
ATOM 917 N N . PRO A 1 126 ? 3.445 -1.607 12.877 1.00 93.75 126 PRO A N 1
ATOM 918 C CA . PRO A 1 126 ? 2.395 -0.750 12.343 1.00 93.75 126 PRO A CA 1
ATOM 919 C C . PRO A 1 126 ? 1.478 -0.195 13.432 1.00 93.75 126 PRO A C 1
ATOM 921 O O . PRO A 1 126 ? 1.042 -0.901 14.338 1.00 93.75 126 PRO A O 1
ATOM 924 N N . SER A 1 127 ? 1.168 1.091 13.315 1.00 94.38 127 SER A N 1
ATOM 925 C CA . SER A 1 127 ? 0.120 1.778 14.067 1.00 94.38 127 SER A CA 1
ATOM 926 C C . SER A 1 127 ? -0.310 3.007 13.278 1.00 94.38 127 SER A C 1
ATOM 928 O O . SER A 1 127 ? 0.490 3.513 12.491 1.00 94.38 127 SER A O 1
ATOM 930 N N . ALA A 1 128 ? -1.503 3.524 13.576 1.00 94.31 128 ALA A N 1
ATOM 931 C CA . ALA A 1 128 ? -2.069 4.737 12.976 1.00 94.31 128 ALA A CA 1
ATOM 932 C C . ALA A 1 128 ? -1.318 6.042 13.329 1.00 94.31 128 ALA A C 1
ATOM 934 O O . ALA A 1 128 ? -1.822 7.125 13.084 1.00 94.31 128 ALA A O 1
ATOM 935 N N . VAL A 1 129 ? -0.171 5.958 14.013 1.00 95.81 129 VAL A N 1
ATOM 936 C CA . VAL A 1 129 ? 0.699 7.113 14.311 1.00 95.81 129 VAL A CA 1
ATOM 937 C C . VAL A 1 129 ? 2.093 6.880 13.744 1.00 95.81 129 VAL A C 1
ATOM 939 O O . VAL A 1 129 ? 2.732 7.792 13.224 1.00 95.81 129 VAL A O 1
ATOM 942 N N . ALA A 1 130 ? 2.610 5.651 13.852 1.00 96.06 130 ALA A N 1
ATOM 943 C CA . ALA A 1 130 ? 3.923 5.327 13.309 1.00 96.06 130 ALA A CA 1
ATOM 944 C C . ALA A 1 130 ? 3.950 5.450 11.780 1.00 96.06 130 ALA A C 1
ATOM 946 O O . ALA A 1 130 ? 4.971 5.865 11.230 1.00 96.06 130 ALA A O 1
ATOM 947 N N . ASN A 1 131 ? 2.844 5.110 11.115 1.00 96.69 131 ASN A N 1
ATOM 948 C CA . ASN A 1 131 ? 2.688 5.186 9.667 1.00 96.69 131 ASN A CA 1
ATOM 949 C C . ASN A 1 131 ? 2.630 6.623 9.121 1.00 96.69 131 AS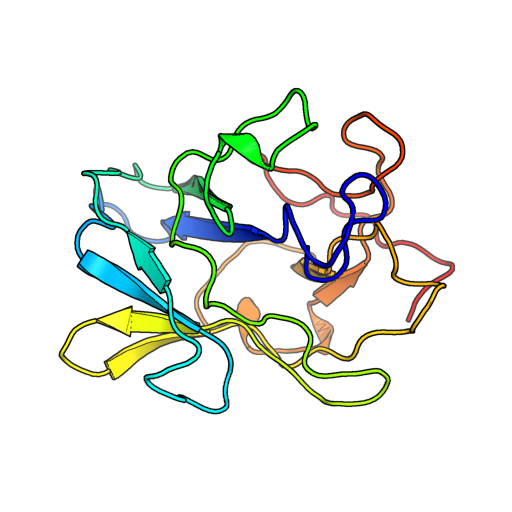N A C 1
ATOM 951 O O . ASN A 1 131 ? 2.956 6.798 7.953 1.00 96.69 131 ASN A O 1
ATOM 955 N N . ASP A 1 132 ? 2.324 7.634 9.934 1.00 96.12 132 ASP A N 1
ATOM 956 C CA . ASP A 1 132 ? 2.280 9.044 9.515 1.00 96.12 132 ASP A CA 1
ATOM 957 C C . ASP A 1 132 ? 3.666 9.697 9.400 1.00 96.12 132 ASP A C 1
ATOM 959 O O . ASP A 1 132 ? 3.847 10.725 8.742 1.00 96.12 132 ASP A O 1
ATOM 963 N N . MET A 1 133 ? 4.679 9.123 10.052 1.00 95.88 133 MET A N 1
ATOM 964 C CA . MET A 1 133 ? 6.016 9.709 10.114 1.00 95.88 133 MET A CA 1
ATOM 965 C C . MET A 1 133 ? 6.901 9.154 9.004 1.00 95.88 133 MET A C 1
ATOM 967 O O . MET A 1 133 ? 7.390 8.037 9.120 1.00 95.88 133 MET A O 1
ATOM 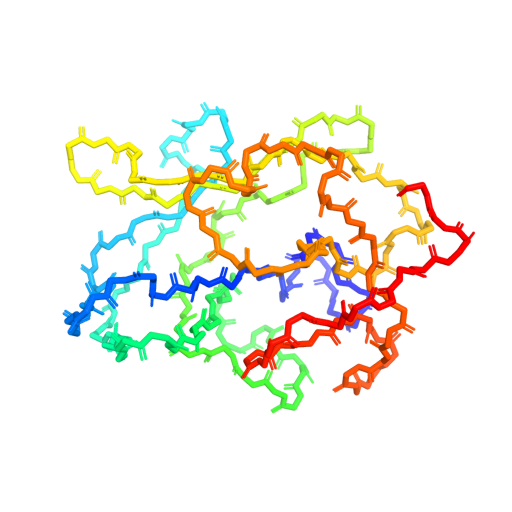971 N N . ALA A 1 134 ? 7.191 9.951 7.970 1.00 93.88 134 ALA A N 1
ATOM 972 C CA . ALA A 1 134 ? 8.037 9.534 6.840 1.00 93.88 134 ALA A CA 1
ATOM 973 C C . ALA A 1 134 ? 9.403 8.958 7.267 1.00 93.88 134 ALA A C 1
ATOM 975 O O . ALA A 1 134 ? 9.899 8.030 6.641 1.00 93.88 134 ALA A O 1
ATOM 976 N N . ALA A 1 135 ? 9.975 9.438 8.378 1.00 93.62 135 ALA A N 1
ATOM 977 C CA . ALA A 1 135 ? 11.229 8.926 8.940 1.00 93.62 135 ALA A CA 1
ATOM 978 C C . ALA A 1 135 ? 11.158 7.465 9.433 1.00 93.62 135 ALA A C 1
ATOM 980 O O . ALA A 1 135 ? 12.196 6.839 9.636 1.00 93.62 135 ALA A O 1
ATOM 981 N N . ASN A 1 136 ? 9.955 6.923 9.634 1.00 95.81 136 ASN A N 1
ATOM 982 C CA . ASN A 1 136 ? 9.749 5.520 9.983 1.00 95.81 136 ASN A CA 1
ATOM 983 C C . ASN A 1 136 ? 9.644 4.620 8.755 1.00 95.81 136 ASN A C 1
ATOM 985 O O . ASN A 1 136 ? 9.490 3.415 8.915 1.00 95.81 136 ASN A O 1
ATOM 989 N N . TRP A 1 137 ? 9.671 5.165 7.545 1.00 95.38 137 TRP A N 1
ATOM 990 C CA . TRP A 1 137 ? 9.529 4.384 6.330 1.00 95.38 137 TRP A CA 1
ATOM 991 C C . TRP A 1 137 ? 10.857 4.253 5.603 1.00 95.38 137 TRP A C 1
ATOM 993 O O . TRP A 1 137 ? 11.747 5.090 5.730 1.00 95.38 137 TRP A O 1
ATOM 1003 N N . CYS A 1 138 ? 10.990 3.167 4.855 1.00 95.44 138 CYS A N 1
ATOM 1004 C CA . CYS A 1 138 ? 12.126 2.932 3.986 1.00 95.44 138 CYS A CA 1
ATOM 1005 C C . CYS A 1 138 ? 11.767 1.933 2.888 1.00 95.44 138 CYS A C 1
ATOM 1007 O O . CYS A 1 138 ? 10.727 1.270 2.926 1.00 95.44 138 CYS A O 1
ATOM 1009 N N . TYR A 1 139 ? 12.656 1.777 1.916 1.00 95.75 139 TYR A N 1
ATOM 1010 C CA . TYR A 1 139 ? 12.494 0.787 0.860 1.00 95.75 139 TYR A CA 1
ATOM 1011 C C . TYR A 1 139 ? 12.854 -0.629 1.324 1.00 95.75 139 TYR A C 1
ATOM 1013 O O . TYR A 1 139 ? 13.816 -0.835 2.071 1.00 95.75 139 TYR A O 1
ATOM 1021 N N . SER A 1 140 ? 12.085 -1.621 0.870 1.00 96.12 140 SER A N 1
ATOM 1022 C CA . SER A 1 140 ? 12.352 -3.030 1.168 1.00 96.12 140 SER A CA 1
ATOM 1023 C C . SER A 1 140 ? 13.650 -3.523 0.510 1.00 96.12 140 SER A C 1
ATOM 1025 O O . SER A 1 140 ? 13.892 -3.211 -0.659 1.00 96.12 140 SER A O 1
ATOM 1027 N N . PRO A 1 141 ? 14.492 -4.298 1.219 1.00 95.31 141 PRO A N 1
ATOM 1028 C CA . PRO A 1 141 ? 15.683 -4.914 0.641 1.00 95.31 141 PRO A CA 1
ATOM 1029 C C . PRO A 1 141 ? 15.444 -6.325 0.080 1.00 95.31 141 PRO A C 1
ATOM 1031 O O . PRO A 1 141 ? 16.329 -6.855 -0.587 1.00 95.31 141 PRO A O 1
ATOM 1034 N N . ASN A 1 142 ? 14.303 -6.951 0.378 1.00 95.00 142 ASN A N 1
ATOM 1035 C CA . ASN A 1 142 ? 14.116 -8.388 0.184 1.00 95.00 142 ASN A CA 1
ATOM 1036 C C . ASN A 1 142 ? 13.221 -8.701 -1.005 1.00 95.00 142 ASN A C 1
ATOM 1038 O O . ASN A 1 142 ? 12.118 -8.177 -1.087 1.00 95.00 142 ASN A O 1
ATOM 1042 N N . ASP A 1 143 ? 13.687 -9.588 -1.881 1.00 94.50 143 ASP A N 1
ATOM 1043 C CA . ASP A 1 143 ? 12.926 -10.121 -3.012 1.00 94.50 143 ASP A CA 1
ATOM 1044 C C . ASP A 1 143 ? 11.834 -11.074 -2.497 1.00 94.50 143 ASP A C 1
ATOM 1046 O O . ASP A 1 143 ? 12.136 -12.043 -1.794 1.00 94.50 143 ASP A O 1
ATOM 1050 N N . PHE A 1 144 ? 10.567 -10.794 -2.822 1.00 92.75 144 PHE A N 1
ATOM 1051 C CA . PHE A 1 144 ? 9.429 -11.650 -2.442 1.00 92.75 144 PHE A CA 1
ATOM 1052 C C . PHE A 1 144 ? 9.052 -12.674 -3.519 1.00 92.75 144 PHE A C 1
ATOM 1054 O O . PHE A 1 144 ? 8.021 -13.348 -3.424 1.00 92.75 144 PHE A O 1
ATOM 1061 N N . GLY A 1 145 ? 9.892 -12.802 -4.537 1.00 83.31 145 GLY A N 1
ATOM 1062 C CA . GLY A 1 145 ? 9.658 -13.559 -5.747 1.00 83.31 145 GLY A CA 1
ATOM 1063 C C . GLY A 1 145 ? 9.573 -12.623 -6.945 1.00 83.31 145 GLY A C 1
ATOM 1064 O O . GLY A 1 145 ? 8.951 -11.566 -6.892 1.00 83.31 145 GLY A O 1
ATOM 1065 N N . ASP A 1 146 ? 10.145 -13.074 -8.061 1.00 82.62 146 ASP A N 1
ATOM 1066 C CA . ASP A 1 146 ? 10.069 -12.412 -9.364 1.00 82.62 146 ASP A CA 1
ATOM 1067 C C . ASP A 1 146 ? 10.889 -11.116 -9.535 1.00 82.62 146 ASP A C 1
ATOM 1069 O O . ASP A 1 146 ? 10.759 -10.484 -10.586 1.00 82.62 146 ASP A O 1
ATOM 1073 N N . GLY A 1 147 ? 11.778 -10.777 -8.592 1.00 91.69 147 GLY A N 1
ATOM 1074 C CA . GLY A 1 147 ? 12.742 -9.672 -8.709 1.00 91.69 147 GLY A CA 1
ATOM 1075 C C . GLY A 1 147 ? 12.308 -8.365 -8.043 1.00 91.69 147 GLY A C 1
ATOM 1076 O O . GLY A 1 147 ? 13.144 -7.486 -7.835 1.00 91.69 147 GLY A O 1
ATOM 1077 N N . ASP A 1 148 ? 11.031 -8.253 -7.675 1.00 95.19 148 ASP A N 1
ATOM 1078 C CA . ASP A 1 148 ? 10.505 -7.105 -6.942 1.00 95.19 148 ASP A CA 1
ATOM 1079 C C . ASP A 1 148 ? 10.694 -7.303 -5.428 1.00 95.19 148 ASP A C 1
ATOM 1081 O O . ASP A 1 148 ? 10.617 -8.414 -4.899 1.00 95.19 148 ASP A O 1
ATOM 1085 N N . LEU A 1 149 ? 10.941 -6.206 -4.710 1.00 96.25 149 LEU A N 1
ATOM 1086 C CA . LEU A 1 149 ? 11.310 -6.194 -3.301 1.00 96.25 149 LEU A CA 1
ATOM 1087 C C . LEU A 1 149 ? 10.145 -5.754 -2.398 1.00 96.25 149 LEU A C 1
ATOM 1089 O O . LEU A 1 149 ? 9.443 -4.774 -2.672 1.00 96.25 149 LEU A O 1
ATOM 1093 N N . GLY A 1 150 ? 9.946 -6.443 -1.276 1.00 96.00 150 GLY A N 1
ATOM 1094 C CA . GLY A 1 150 ? 8.769 -6.304 -0.417 1.00 96.00 150 GLY A CA 1
ATOM 1095 C C . GLY A 1 150 ? 8.534 -7.526 0.470 1.00 96.00 150 GLY A C 1
ATOM 1096 O O . GLY A 1 150 ? 9.309 -8.473 0.459 1.00 96.00 150 GLY A O 1
ATOM 1097 N N . SER A 1 151 ? 7.444 -7.490 1.230 1.00 95.19 151 SER A N 1
ATOM 1098 C CA . SER A 1 151 ? 7.016 -8.566 2.133 1.00 95.19 151 SER A CA 1
ATOM 1099 C C . SER A 1 151 ? 5.492 -8.755 2.072 1.00 95.19 151 SER A C 1
ATOM 1101 O O . SER A 1 151 ? 4.828 -8.656 3.099 1.00 95.19 151 SER A O 1
ATOM 1103 N N . PRO A 1 152 ? 4.896 -8.957 0.880 1.00 93.94 152 PRO A N 1
ATOM 1104 C CA . PRO A 1 152 ? 3.446 -9.014 0.743 1.00 93.94 152 PRO A CA 1
ATOM 1105 C C . PRO A 1 152 ? 2.846 -10.106 1.634 1.00 93.94 152 PRO A C 1
ATOM 1107 O O . PRO A 1 152 ? 3.296 -11.255 1.622 1.00 93.94 152 PRO A O 1
ATOM 1110 N N . LYS A 1 153 ? 1.786 -9.744 2.358 1.00 90.38 153 LYS A N 1
ATOM 1111 C CA . LYS A 1 153 ? 1.023 -10.584 3.290 1.00 90.38 153 LYS A CA 1
ATOM 1112 C C . LYS A 1 153 ? 1.825 -11.045 4.510 1.00 90.38 153 LYS A C 1
ATOM 1114 O O . LYS A 1 153 ? 1.457 -12.030 5.155 1.00 90.38 153 LYS A O 1
ATOM 1119 N N . ALA A 1 154 ? 2.916 -10.356 4.828 1.00 92.12 154 ALA A N 1
ATOM 1120 C CA . ALA A 1 154 ? 3.802 -10.676 5.934 1.00 92.12 154 ALA A CA 1
ATOM 1121 C C . ALA A 1 154 ? 4.289 -9.401 6.628 1.00 92.12 154 ALA A C 1
ATOM 1123 O O . ALA A 1 154 ? 4.253 -8.309 6.073 1.00 92.12 154 ALA A O 1
ATOM 1124 N N . ALA A 1 155 ? 4.778 -9.546 7.861 1.00 94.56 155 ALA A N 1
ATOM 1125 C CA . ALA A 1 155 ? 5.354 -8.418 8.577 1.00 94.56 155 ALA A CA 1
ATOM 1126 C C . ALA A 1 155 ? 6.536 -7.816 7.801 1.00 94.56 155 ALA A C 1
ATOM 1128 O O . ALA A 1 155 ? 7.377 -8.545 7.272 1.00 94.56 155 ALA A O 1
ATOM 1129 N N . ASN A 1 156 ? 6.607 -6.484 7.798 1.00 94.50 156 ASN A N 1
ATOM 1130 C CA . ASN A 1 156 ? 7.704 -5.742 7.194 1.00 94.50 156 ASN A CA 1
ATOM 1131 C C . ASN A 1 156 ? 9.053 -6.165 7.780 1.00 94.50 156 ASN A C 1
ATOM 1133 O O . ASN A 1 156 ? 9.223 -6.259 8.998 1.00 94.50 156 ASN A O 1
ATOM 1137 N N . ASP A 1 157 ? 10.041 -6.337 6.908 1.00 88.88 157 ASP A N 1
ATOM 1138 C CA . ASP A 1 157 ? 11.410 -6.592 7.336 1.00 88.88 157 ASP A CA 1
ATOM 1139 C C . ASP A 1 157 ? 11.970 -5.438 8.168 1.00 88.88 157 ASP A C 1
ATOM 1141 O O . ASP A 1 157 ? 11.698 -4.267 7.903 1.00 88.88 157 ASP A O 1
ATOM 1145 N N . MET A 1 158 ? 12.834 -5.749 9.133 1.00 88.19 158 MET A N 1
ATOM 1146 C CA . MET A 1 158 ? 13.516 -4.720 9.931 1.00 88.19 158 MET A CA 1
ATOM 1147 C C . MET A 1 158 ? 14.627 -3.996 9.158 1.00 88.19 158 MET A C 1
ATOM 1149 O O . MET A 1 158 ? 15.043 -2.902 9.532 1.00 88.19 158 MET A O 1
ATOM 1153 N N . ALA A 1 159 ? 15.150 -4.613 8.097 1.00 92.50 159 ALA A N 1
ATOM 1154 C CA . ALA A 1 159 ? 16.195 -4.020 7.275 1.00 92.50 159 ALA A CA 1
ATOM 1155 C C . ALA A 1 159 ? 15.605 -3.031 6.256 1.00 92.50 159 ALA A C 1
ATOM 1157 O O . ALA A 1 159 ? 14.472 -3.184 5.797 1.00 92.50 159 ALA A O 1
ATOM 1158 N N . CYS A 1 160 ? 16.395 -2.029 5.885 1.00 94.94 160 CYS A N 1
ATOM 1159 C CA . CYS A 1 160 ? 16.085 -1.079 4.820 1.00 94.94 160 CYS A CA 1
ATOM 1160 C C . CYS A 1 160 ? 17.078 -1.262 3.672 1.00 94.94 160 CYS A C 1
ATOM 1162 O O . CYS A 1 160 ? 18.232 -1.628 3.905 1.00 94.94 160 CYS A O 1
ATOM 1164 N N . ASN A 1 161 ? 16.636 -1.013 2.442 1.00 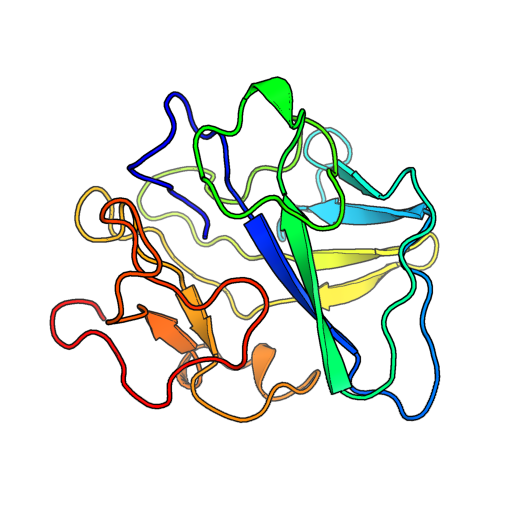92.88 161 ASN A N 1
ATOM 1165 C CA . ASN A 1 161 ? 17.505 -1.042 1.274 1.00 92.88 161 ASN A CA 1
ATOM 1166 C C . ASN A 1 161 ? 18.552 0.084 1.378 1.00 92.88 161 ASN A C 1
ATOM 1168 O O . ASN A 1 161 ? 18.170 1.250 1.378 1.00 92.88 161 ASN A O 1
ATOM 1172 N N . PRO A 1 162 ? 19.859 -0.225 1.449 1.00 89.00 162 PRO A N 1
ATOM 1173 C CA . PRO A 1 162 ? 20.890 0.792 1.658 1.00 89.00 162 PRO A CA 1
ATOM 1174 C C . PRO A 1 162 ? 21.176 1.640 0.410 1.00 89.00 162 PRO A C 1
ATOM 1176 O O . PRO A 1 162 ? 21.903 2.626 0.501 1.00 89.00 162 PRO A O 1
ATOM 1179 N N . ASN A 1 163 ? 20.652 1.248 -0.755 1.00 87.81 163 ASN A N 1
ATOM 1180 C CA . ASN A 1 163 ? 20.880 1.940 -2.025 1.00 87.81 163 ASN A CA 1
ATOM 1181 C C . ASN A 1 163 ? 19.782 2.960 -2.356 1.00 87.81 163 ASN A C 1
ATOM 1183 O O . ASN A 1 163 ? 19.866 3.629 -3.386 1.00 87.81 163 ASN A O 1
ATOM 1187 N N . LEU A 1 164 ? 18.754 3.058 -1.514 1.00 83.44 164 LEU A N 1
ATOM 1188 C CA . LEU A 1 164 ? 17.629 3.965 -1.682 1.00 83.44 164 LEU A CA 1
ATOM 1189 C C . LEU A 1 164 ? 17.442 4.800 -0.409 1.00 83.44 164 LEU A C 1
ATOM 1191 O O . LEU A 1 164 ? 17.688 4.281 0.681 1.00 83.44 164 LEU A O 1
ATOM 1195 N N . PRO A 1 165 ? 17.069 6.084 -0.552 1.00 67.56 165 PRO A N 1
ATOM 1196 C CA . PRO A 1 165 ? 16.846 6.979 0.578 1.00 67.56 165 PRO A CA 1
ATOM 1197 C C . PRO A 1 165 ? 15.641 6.573 1.433 1.00 67.56 165 PRO A C 1
ATOM 1199 O O . PRO A 1 165 ? 14.711 5.922 0.901 1.00 67.56 165 PRO A O 1
#